Protein AF-A0A929AZ57-F1 (afdb_monomer_lite)

pLDDT: mean 90.69, std 12.0, range [41.5, 98.44]

Sequence (58 aa):
MDELSQPELLKKLKSSEREIRQNATEALWRIWYSQKGILGLELLRRAQTYLDLELILK

Structure (mmCIF, N/CA/C/O backbone):
data_AF-A0A929AZ57-F1
#
_entry.id   AF-A0A929AZ57-F1
#
loop_
_atom_site.group_PDB
_atom_site.id
_atom_site.type_symbol
_atom_site.label_atom_id
_atom_site.label_alt_id
_atom_site.label_comp_id
_atom_site.label_asym_id
_atom_site.label_entity_id
_atom_site.label_seq_id
_atom_site.pdbx_PDB_ins_code
_atom_site.Cartn_x
_atom_site.Cartn_y
_atom_site.Cartn_z
_atom_site.occupancy
_atom_site.B_iso_or_equiv
_atom_site.auth_seq_id
_atom_site.auth_comp_id
_atom_site.auth_asym_id
_atom_site.auth_atom_id
_atom_site.pdbx_PDB_model_num
ATOM 1 N N . MET A 1 1 ? -2.802 22.257 3.705 1.00 41.50 1 MET A N 1
ATOM 2 C CA . MET A 1 1 ? -3.357 21.192 4.560 1.00 41.50 1 MET A CA 1
ATOM 3 C C . MET A 1 1 ? -2.233 20.197 4.725 1.00 41.50 1 MET A C 1
ATOM 5 O O . MET A 1 1 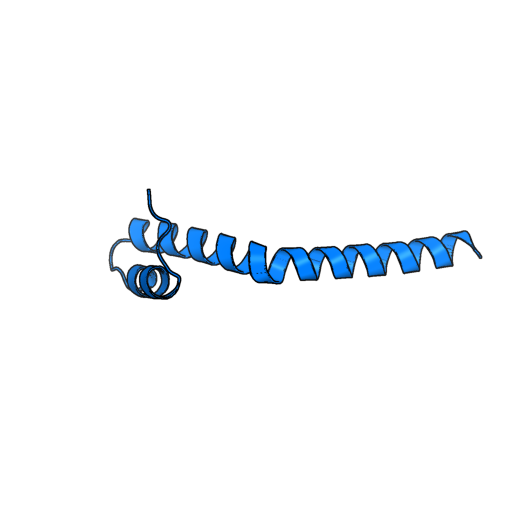? -1.819 19.655 3.709 1.00 41.50 1 MET A O 1
ATOM 9 N N . ASP A 1 2 ? -1.666 20.070 5.924 1.00 54.81 2 ASP A N 1
ATOM 10 C CA . ASP A 1 2 ? -0.550 19.146 6.145 1.00 54.81 2 ASP A CA 1
ATOM 11 C C . ASP A 1 2 ? -1.015 17.716 5.869 1.00 54.81 2 ASP A C 1
ATOM 13 O O . ASP A 1 2 ? -2.059 17.277 6.363 1.00 54.81 2 ASP A O 1
ATOM 17 N N . GLU A 1 3 ? -0.278 17.017 5.010 1.00 71.31 3 GLU A N 1
ATOM 18 C CA . GLU A 1 3 ? -0.528 15.611 4.727 1.00 71.31 3 GLU A CA 1
ATOM 19 C C . GLU A 1 3 ? -0.279 14.809 6.008 1.00 71.31 3 GLU A C 1
ATOM 21 O O . GLU A 1 3 ? 0.794 14.881 6.607 1.00 71.31 3 GLU A O 1
ATOM 26 N N . LEU A 1 4 ? -1.295 14.065 6.452 1.00 80.50 4 LEU A N 1
ATOM 27 C CA . LEU A 1 4 ? -1.192 13.242 7.654 1.00 80.50 4 LEU A CA 1
ATOM 28 C C . LEU A 1 4 ? -0.083 12.204 7.491 1.00 80.50 4 LEU A C 1
ATOM 30 O O . LEU A 1 4 ? 0.020 11.532 6.462 1.00 80.50 4 LEU A O 1
ATOM 34 N N . SER A 1 5 ? 0.695 12.014 8.549 1.00 88.88 5 SER A N 1
ATOM 35 C CA . SER A 1 5 ? 1.749 11.007 8.571 1.00 88.88 5 SER A CA 1
ATOM 36 C C . SER A 1 5 ? 1.175 9.582 8.498 1.00 88.88 5 SER A C 1
ATOM 38 O O . SER A 1 5 ? 0.046 9.311 8.922 1.00 88.88 5 SER A O 1
ATOM 40 N N . GLN A 1 6 ? 1.967 8.620 8.009 1.00 90.88 6 GLN A N 1
ATOM 41 C CA . GLN A 1 6 ? 1.551 7.211 7.933 1.00 90.88 6 GLN A CA 1
ATOM 42 C C . GLN A 1 6 ? 1.030 6.654 9.282 1.00 90.88 6 GLN A C 1
ATOM 44 O O . GLN A 1 6 ? -0.015 5.999 9.273 1.00 90.88 6 GLN A O 1
ATOM 49 N N . PRO A 1 7 ? 1.652 6.928 10.452 1.00 95.31 7 PRO A N 1
ATOM 50 C CA . PRO A 1 7 ? 1.100 6.509 11.744 1.00 95.31 7 PRO A CA 1
ATOM 51 C C . PRO A 1 7 ? -0.288 7.088 12.053 1.00 95.31 7 PRO A C 1
ATOM 53 O O . PRO A 1 7 ? -1.121 6.407 12.654 1.00 95.31 7 PRO A O 1
ATOM 56 N N . GLU A 1 8 ? -0.567 8.326 11.650 1.00 95.50 8 GLU A N 1
ATOM 57 C CA . GLU A 1 8 ? -1.874 8.961 11.857 1.00 95.50 8 GLU A CA 1
ATOM 58 C C . GLU A 1 8 ? -2.948 8.364 10.950 1.00 95.50 8 GLU A C 1
ATOM 60 O O . GL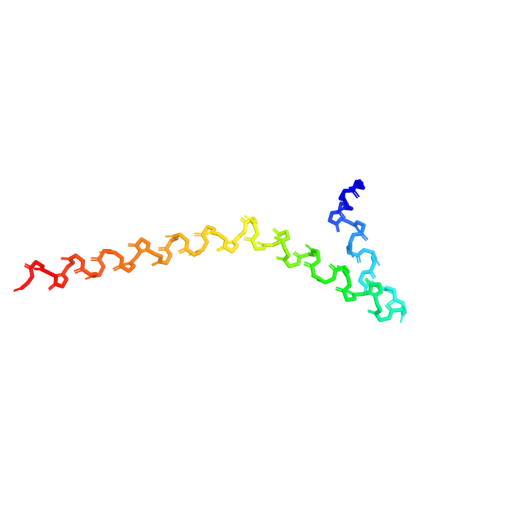U A 1 8 ? -4.067 8.106 11.401 1.00 95.50 8 GLU A O 1
ATOM 65 N N . LEU A 1 9 ? -2.603 8.063 9.698 1.00 96.25 9 LEU A N 1
ATOM 66 C CA . LEU A 1 9 ? -3.496 7.361 8.776 1.00 96.25 9 LEU A CA 1
ATOM 67 C C . LEU A 1 9 ? -3.832 5.952 9.286 1.00 96.25 9 LEU A C 1
ATOM 69 O O . LEU A 1 9 ? -4.996 5.549 9.274 1.00 96.25 9 LEU A O 1
ATOM 73 N N . LEU A 1 10 ? -2.849 5.231 9.836 1.00 96.88 10 LEU A N 1
ATOM 74 C CA . LEU A 1 10 ? -3.069 3.923 10.463 1.00 96.88 10 LEU A CA 1
ATOM 75 C C . LEU A 1 10 ? -3.982 4.001 11.697 1.00 96.88 10 LEU A C 1
ATOM 77 O O . LEU A 1 10 ? -4.759 3.078 11.944 1.00 96.88 10 LEU A O 1
ATOM 81 N N . LYS A 1 11 ? -3.936 5.096 12.469 1.00 97.50 11 LYS A N 1
ATOM 82 C CA . LYS A 1 11 ? -4.906 5.337 13.552 1.00 97.50 11 LYS A CA 1
ATOM 83 C C . LYS A 1 11 ? -6.310 5.572 12.991 1.00 97.50 11 LYS A C 1
ATOM 85 O O . LYS A 1 11 ? -7.260 4.971 13.486 1.00 97.50 11 LYS A O 1
ATOM 90 N N . LYS A 1 12 ? -6.448 6.388 11.940 1.00 97.38 12 LYS A N 1
ATOM 91 C CA . LYS A 1 12 ? -7.744 6.690 11.302 1.00 97.38 12 LYS A CA 1
ATOM 92 C C . LYS A 1 12 ? -8.418 5.466 10.676 1.00 97.38 12 LYS A C 1
ATOM 94 O O . LYS A 1 12 ? -9.644 5.388 10.705 1.00 97.38 12 LYS A O 1
ATOM 99 N N . LEU A 1 13 ? -7.657 4.468 10.220 1.00 97.00 13 LEU A N 1
ATOM 100 C CA . LEU A 1 13 ? -8.214 3.178 9.783 1.00 97.00 13 LEU A CA 1
ATOM 101 C C . LEU A 1 13 ? -9.022 2.449 10.869 1.00 97.00 13 LEU A C 1
ATOM 103 O O . LEU A 1 13 ? -9.874 1.629 10.540 1.00 97.00 13 LEU A O 1
ATOM 107 N N . LYS A 1 14 ? -8.784 2.745 12.151 1.00 97.38 14 LYS A N 1
ATOM 108 C CA . LYS A 1 14 ? -9.501 2.134 13.280 1.00 97.38 14 LYS A CA 1
ATOM 109 C C . LYS A 1 14 ? -10.774 2.890 13.677 1.00 97.38 14 LYS A C 1
ATOM 111 O O . LYS A 1 14 ? -11.432 2.488 14.630 1.00 97.38 14 LYS A O 1
ATOM 116 N N . SER A 1 15 ? -11.116 3.980 12.984 1.00 97.62 15 SER A N 1
ATOM 117 C CA . SER A 1 15 ? -12.330 4.754 13.267 1.00 97.62 15 SER A CA 1
ATOM 118 C C . SER A 1 15 ? -13.597 3.916 13.056 1.00 97.62 15 SER A C 1
ATOM 120 O O . SER A 1 15 ? -13.659 3.107 12.130 1.00 97.62 15 SER A O 1
ATOM 122 N N . SER A 1 16 ? -14.634 4.130 13.869 1.00 97.50 16 SER A N 1
ATOM 123 C CA . SER A 1 16 ? -15.976 3.564 13.653 1.00 97.50 16 SER A CA 1
ATOM 124 C C . SER A 1 16 ? -16.679 4.193 12.443 1.00 97.50 16 SER A C 1
ATOM 126 O O . SER A 1 16 ? -17.480 3.533 11.775 1.00 97.50 16 SER A O 1
ATOM 128 N N . GLU A 1 17 ? -16.312 5.421 12.085 1.00 98.44 17 GLU A N 1
ATOM 129 C CA . GLU A 1 17 ? -16.871 6.156 10.955 1.00 98.44 17 GLU A CA 1
ATOM 130 C C . GLU A 1 17 ? -16.312 5.649 9.623 1.00 98.44 17 GLU A C 1
ATOM 132 O O . GLU A 1 17 ? -15.102 5.656 9.374 1.00 98.44 17 GLU A O 1
ATOM 137 N N . ARG A 1 18 ? -17.214 5.218 8.734 1.00 98.00 18 ARG A N 1
ATOM 138 C CA . ARG A 1 18 ? -16.853 4.659 7.423 1.00 98.00 18 ARG A CA 1
ATOM 139 C C . ARG A 1 18 ? -16.065 5.649 6.567 1.00 98.00 18 ARG A C 1
ATOM 141 O O . ARG A 1 18 ? -15.100 5.243 5.928 1.00 98.00 18 ARG A O 1
ATOM 148 N N . GLU A 1 19 ? -16.461 6.916 6.569 1.00 97.88 19 GLU A N 1
ATOM 149 C CA . GLU A 1 19 ? -15.826 7.961 5.763 1.00 97.88 19 GLU A CA 1
ATOM 150 C C . GLU A 1 19 ? -14.375 8.209 6.195 1.00 97.88 19 GLU A C 1
ATOM 152 O O . GLU A 1 19 ? -13.470 8.228 5.363 1.00 97.88 19 GLU A O 1
ATOM 157 N N . ILE A 1 20 ? -14.118 8.269 7.507 1.00 97.69 20 ILE A N 1
ATOM 158 C CA . ILE A 1 20 ? -12.758 8.407 8.045 1.00 97.69 20 ILE A CA 1
ATOM 159 C C . ILE A 1 20 ? -11.875 7.227 7.616 1.00 97.69 20 ILE A C 1
ATOM 161 O O . ILE A 1 20 ? -10.729 7.435 7.207 1.00 97.69 20 ILE A O 1
ATOM 165 N N . ARG A 1 21 ? -12.396 5.993 7.673 1.00 98.06 21 ARG A N 1
ATOM 166 C C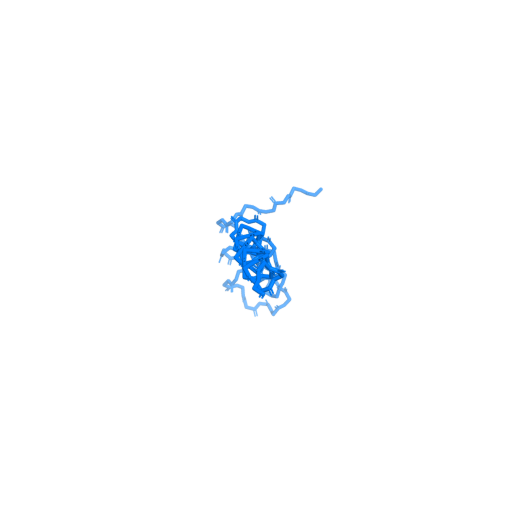A . ARG A 1 21 ? -11.652 4.804 7.225 1.00 98.06 21 ARG A CA 1
ATOM 167 C C . ARG A 1 21 ? -11.392 4.810 5.723 1.00 98.06 21 ARG A C 1
ATOM 169 O O . ARG A 1 21 ? -10.290 4.456 5.308 1.00 98.06 21 ARG A O 1
ATOM 176 N N . GLN A 1 22 ? -12.379 5.206 4.921 1.00 98.25 22 GLN A N 1
ATOM 177 C CA . GLN A 1 22 ? -12.250 5.293 3.466 1.00 98.25 22 GLN A CA 1
ATOM 178 C C . GLN A 1 22 ? -11.149 6.287 3.083 1.00 98.25 22 GLN A C 1
ATOM 180 O O . GLN A 1 22 ? -10.209 5.926 2.376 1.00 98.25 22 GLN A O 1
ATOM 185 N N . ASN A 1 23 ? -11.190 7.491 3.655 1.00 97.12 23 ASN A N 1
ATOM 186 C CA . ASN A 1 23 ? -10.203 8.537 3.391 1.00 97.12 23 ASN A CA 1
ATOM 187 C C . ASN A 1 23 ? -8.785 8.102 3.797 1.00 97.12 23 ASN A C 1
ATOM 189 O O . ASN A 1 23 ? -7.822 8.332 3.062 1.00 97.12 23 ASN A O 1
ATOM 193 N N . ALA A 1 24 ? -8.645 7.424 4.942 1.00 97.62 24 ALA A N 1
ATOM 194 C CA . ALA A 1 24 ? -7.362 6.877 5.382 1.00 97.62 24 ALA A CA 1
ATOM 195 C C . ALA A 1 24 ? -6.849 5.759 4.460 1.00 97.62 24 ALA A C 1
ATOM 197 O O . ALA A 1 24 ? -5.655 5.706 4.166 1.00 97.62 24 ALA A O 1
ATOM 198 N N . THR A 1 25 ? -7.748 4.898 3.975 1.00 97.94 25 THR A N 1
ATOM 199 C CA . THR A 1 25 ? -7.427 3.815 3.033 1.00 97.94 25 THR A CA 1
ATOM 200 C C . THR A 1 25 ? -6.882 4.381 1.726 1.00 97.94 25 THR A C 1
ATOM 202 O O . THR A 1 25 ? -5.822 3.959 1.270 1.00 97.94 25 THR A O 1
ATOM 205 N N . GLU A 1 26 ? -7.552 5.376 1.146 1.00 97.56 26 GLU A N 1
ATOM 206 C CA . GLU A 1 26 ? -7.112 6.016 -0.098 1.00 97.56 26 GLU A CA 1
ATOM 207 C C . GLU A 1 26 ? -5.768 6.731 0.050 1.00 97.56 26 GLU A C 1
ATOM 209 O O . GLU A 1 26 ? -4.906 6.623 -0.824 1.00 97.56 26 GLU A O 1
ATOM 214 N N . ALA A 1 27 ? -5.559 7.440 1.162 1.00 96.44 27 ALA A N 1
ATOM 215 C CA . ALA A 1 27 ? -4.291 8.106 1.434 1.00 96.44 27 ALA A CA 1
ATOM 216 C C . ALA A 1 27 ? -3.137 7.099 1.569 1.00 96.44 27 ALA A C 1
ATOM 218 O O . ALA A 1 27 ? -2.087 7.280 0.954 1.00 96.44 27 ALA A O 1
ATOM 219 N N . LEU A 1 28 ? -3.343 6.000 2.301 1.00 96.19 28 LEU A N 1
ATOM 220 C CA . LEU A 1 28 ? -2.342 4.937 2.431 1.00 96.19 28 LEU A CA 1
ATOM 221 C C . LEU A 1 28 ? -2.045 4.257 1.091 1.00 96.19 28 LEU A C 1
ATOM 223 O O . LEU A 1 28 ? -0.881 3.980 0.806 1.00 96.19 28 LEU A O 1
ATOM 227 N N . TRP A 1 29 ? -3.055 4.046 0.244 1.00 96.06 29 TRP A N 1
ATOM 228 C CA . TRP A 1 29 ? -2.854 3.525 -1.110 1.00 96.06 29 TRP A CA 1
ATOM 229 C C . TRP A 1 29 ? -2.019 4.459 -1.980 1.00 96.06 29 TRP A C 1
ATOM 231 O O . TRP A 1 29 ? -1.117 3.988 -2.671 1.00 96.06 29 TRP A O 1
ATOM 241 N N . ARG A 1 30 ? -2.262 5.774 -1.919 1.00 94.44 30 ARG A N 1
ATOM 242 C CA . ARG A 1 30 ? -1.443 6.766 -2.633 1.00 94.44 30 ARG A CA 1
ATOM 243 C C . ARG A 1 30 ? 0.017 6.733 -2.175 1.00 94.44 30 ARG A C 1
ATOM 245 O O . ARG A 1 30 ? 0.906 6.710 -3.023 1.00 94.44 30 ARG A O 1
ATOM 252 N N . ILE A 1 31 ? 0.260 6.657 -0.864 1.00 93.12 31 ILE A N 1
ATOM 253 C CA . ILE A 1 31 ? 1.614 6.552 -0.293 1.00 93.12 31 ILE A CA 1
ATOM 254 C C . ILE A 1 31 ? 2.297 5.254 -0.735 1.00 93.12 31 ILE A C 1
ATOM 256 O O . ILE A 1 31 ? 3.438 5.269 -1.190 1.00 93.12 31 ILE A O 1
ATOM 260 N N . TRP A 1 32 ? 1.611 4.115 -0.632 1.00 94.44 32 TRP A N 1
ATOM 261 C CA . TRP A 1 32 ? 2.184 2.837 -1.050 1.00 94.44 32 TRP A CA 1
ATOM 262 C C . TRP A 1 32 ? 2.492 2.825 -2.552 1.00 94.44 32 TRP A C 1
ATOM 264 O O . TRP A 1 32 ? 3.563 2.378 -2.968 1.00 94.44 32 TRP A O 1
ATOM 274 N N . TYR A 1 33 ? 1.587 3.362 -3.372 1.00 92.44 33 TYR A N 1
ATOM 275 C CA . TYR A 1 33 ? 1.775 3.434 -4.816 1.00 92.44 33 TYR A CA 1
ATOM 276 C C . TYR A 1 33 ? 2.969 4.316 -5.193 1.00 92.44 33 TYR A C 1
ATOM 278 O O . TYR A 1 33 ? 3.781 3.904 -6.021 1.00 92.44 33 TYR A O 1
ATOM 286 N N . SER A 1 34 ? 3.138 5.478 -4.557 1.00 89.12 34 SER A N 1
ATOM 287 C CA . SER A 1 34 ? 4.284 6.352 -4.830 1.00 89.12 34 SER A CA 1
ATOM 288 C C . SER A 1 34 ? 5.612 5.733 -4.386 1.00 89.12 34 SER A C 1
ATOM 290 O O . SER A 1 34 ? 6.610 5.857 -5.091 1.00 89.12 34 SER A O 1
ATOM 292 N N . GLN A 1 35 ? 5.630 5.009 -3.263 1.00 88.75 35 GLN A N 1
ATOM 293 C CA . GLN A 1 35 ? 6.849 4.390 -2.734 1.00 88.75 35 GLN A CA 1
ATOM 294 C C . GLN A 1 35 ? 7.238 3.080 -3.429 1.00 88.75 35 GLN A C 1
ATOM 296 O O . GLN A 1 35 ? 8.425 2.761 -3.516 1.00 88.75 35 GLN A O 1
ATOM 301 N N . LYS A 1 36 ? 6.257 2.267 -3.837 1.00 91.00 36 LYS A N 1
ATOM 302 C CA . LYS A 1 36 ? 6.472 0.879 -4.287 1.00 91.00 36 LYS A CA 1
ATOM 303 C C . LYS A 1 36 ? 5.823 0.578 -5.632 1.00 91.00 36 LYS A C 1
ATOM 305 O O . LYS A 1 36 ? 6.428 -0.118 -6.444 1.00 91.00 36 LYS A O 1
ATOM 310 N N . GLY A 1 37 ? 4.633 1.120 -5.882 1.00 92.44 37 GLY A N 1
ATOM 311 C CA . GLY A 1 37 ? 3.899 0.919 -7.133 1.00 92.44 37 GLY A CA 1
ATOM 312 C C . GLY A 1 37 ? 4.650 1.440 -8.360 1.00 92.44 37 GLY A C 1
ATOM 313 O O . GLY A 1 37 ? 4.811 0.699 -9.327 1.00 92.44 37 GLY A O 1
ATOM 314 N N . ILE A 1 38 ? 5.170 2.672 -8.303 1.00 94.25 38 ILE A N 1
ATOM 315 C CA . ILE A 1 38 ? 5.922 3.287 -9.413 1.00 94.25 38 ILE A CA 1
ATOM 316 C C . ILE A 1 38 ? 7.164 2.462 -9.758 1.00 94.25 38 ILE A C 1
ATOM 318 O O . ILE A 1 38 ? 7.354 2.107 -10.918 1.00 94.25 38 ILE A O 1
ATOM 322 N N . LEU A 1 39 ? 7.967 2.091 -8.756 1.00 91.81 39 LEU A N 1
ATOM 323 C CA . LEU A 1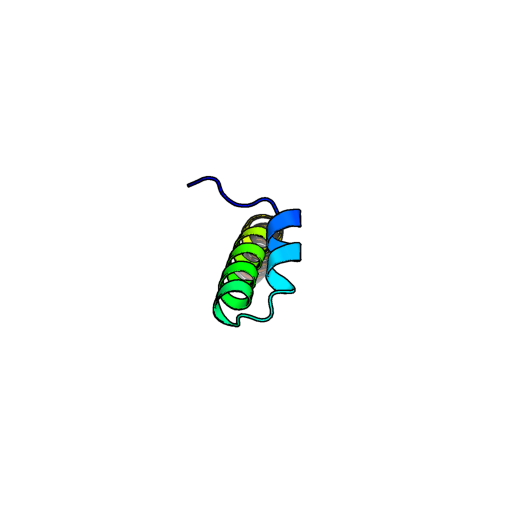 39 ? 9.167 1.279 -8.970 1.00 91.81 39 LEU A CA 1
ATOM 324 C C . LEU A 1 39 ? 8.830 -0.075 -9.611 1.00 91.81 39 LEU A C 1
ATOM 326 O O . LEU A 1 39 ? 9.485 -0.490 -10.564 1.00 91.81 39 LEU A O 1
ATOM 330 N N . GLY A 1 40 ? 7.794 -0.760 -9.114 1.00 92.19 40 GLY A N 1
ATOM 331 C CA . GLY A 1 40 ? 7.334 -2.018 -9.704 1.00 92.19 40 GLY A CA 1
ATOM 332 C C . GLY A 1 40 ? 6.896 -1.846 -11.160 1.00 92.19 40 GLY A C 1
ATOM 333 O O . GLY A 1 40 ? 7.297 -2.625 -12.023 1.00 92.19 40 GLY A O 1
ATOM 334 N N . LEU A 1 41 ? 6.136 -0.789 -11.453 1.00 95.31 41 LEU A N 1
ATOM 335 C CA . LEU A 1 41 ? 5.687 -0.472 -12.807 1.00 95.31 41 LEU A CA 1
ATOM 336 C C . LEU A 1 41 ? 6.857 -0.166 -13.752 1.00 95.31 41 LEU A C 1
ATOM 338 O O . LEU A 1 41 ? 6.852 -0.609 -14.899 1.00 95.31 41 LEU A O 1
ATOM 342 N N . GLU A 1 42 ? 7.870 0.563 -13.290 1.00 95.69 42 GLU A N 1
ATOM 343 C C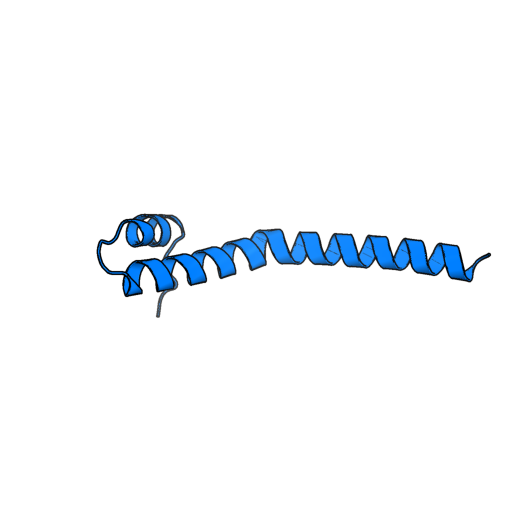A . GLU A 1 42 ? 9.076 0.841 -14.074 1.00 95.69 42 GLU A CA 1
ATOM 344 C C . GLU A 1 42 ? 9.861 -0.432 -14.396 1.00 95.69 42 GLU A C 1
ATOM 346 O O . GLU A 1 42 ? 10.293 -0.612 -15.534 1.00 95.69 42 GLU A O 1
ATOM 351 N N . LEU A 1 43 ? 10.018 -1.335 -13.425 1.00 95.31 43 LEU A N 1
ATOM 352 C CA . LEU A 1 43 ? 10.692 -2.616 -13.642 1.00 95.31 43 LEU A CA 1
ATOM 353 C C . LEU A 1 43 ? 9.938 -3.487 -14.651 1.00 95.31 43 LEU A C 1
ATOM 355 O O . LEU A 1 43 ? 10.564 -4.048 -15.548 1.00 95.31 43 LEU A O 1
ATOM 359 N N . LEU A 1 44 ? 8.607 -3.543 -14.556 1.00 96.25 44 LEU A N 1
ATOM 360 C CA . LEU A 1 44 ? 7.770 -4.254 -15.526 1.00 96.25 44 LEU A CA 1
ATOM 361 C C . LEU A 1 44 ? 7.912 -3.669 -16.934 1.00 96.25 44 LEU A C 1
ATOM 363 O O . LEU A 1 44 ? 8.088 -4.415 -17.893 1.00 96.25 44 LEU A O 1
ATOM 367 N N . ARG A 1 45 ? 7.906 -2.337 -17.065 1.00 96.75 45 ARG A N 1
ATOM 368 C CA . ARG A 1 45 ? 8.124 -1.665 -18.355 1.00 96.75 45 ARG A CA 1
ATOM 369 C C . ARG A 1 45 ? 9.488 -2.003 -18.948 1.00 96.75 45 ARG A C 1
ATOM 371 O O . ARG A 1 45 ? 9.563 -2.317 -20.128 1.00 96.75 45 ARG A O 1
ATOM 378 N N . ARG A 1 46 ? 10.550 -1.991 -18.136 1.00 96.38 46 ARG A N 1
ATOM 379 C CA . ARG A 1 46 ? 11.901 -2.368 -18.587 1.00 96.38 46 ARG A CA 1
ATOM 380 C C . ARG A 1 46 ? 11.955 -3.819 -19.049 1.00 96.38 46 ARG A C 1
ATOM 382 O O . ARG A 1 46 ? 12.512 -4.085 -20.106 1.00 96.38 46 ARG A O 1
ATOM 389 N N . ALA A 1 47 ? 11.365 -4.740 -18.287 1.00 96.12 47 ALA A N 1
ATOM 390 C CA . ALA A 1 47 ? 11.290 -6.147 -18.669 1.00 96.12 47 ALA A CA 1
ATOM 391 C C . ALA A 1 47 ? 10.567 -6.327 -20.013 1.00 96.12 47 ALA A C 1
ATOM 393 O O . ALA A 1 47 ? 11.069 -7.040 -20.878 1.00 96.12 47 ALA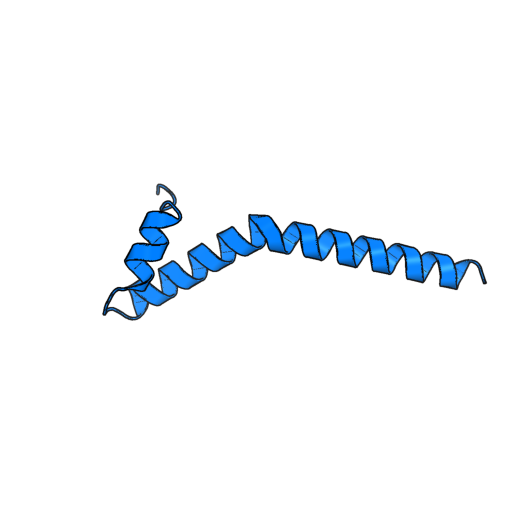 A O 1
ATOM 394 N N . GLN A 1 48 ? 9.450 -5.622 -20.218 1.00 96.44 48 GLN A N 1
ATOM 395 C CA . GLN A 1 48 ? 8.724 -5.650 -21.487 1.00 96.44 48 GLN A CA 1
ATOM 396 C C . GLN A 1 48 ? 9.579 -5.123 -22.644 1.00 96.44 48 GLN A C 1
ATOM 398 O O . GLN A 1 48 ? 9.667 -5.775 -23.675 1.00 96.44 48 GLN A O 1
ATOM 403 N N . THR A 1 49 ? 10.278 -3.999 -22.456 1.00 96.19 49 THR A N 1
ATOM 404 C CA . THR A 1 49 ? 11.187 -3.461 -23.477 1.00 96.19 49 THR A CA 1
ATOM 405 C C . THR A 1 49 ? 12.262 -4.470 -23.881 1.00 96.19 49 THR A C 1
ATOM 407 O O . THR A 1 49 ? 12.548 -4.598 -25.066 1.00 96.19 49 THR A O 1
ATOM 410 N N . TYR A 1 50 ? 12.848 -5.205 -22.931 1.00 94.69 50 TYR A N 1
ATOM 411 C CA . TYR A 1 50 ? 13.838 -6.235 -23.262 1.00 94.69 50 TYR A CA 1
ATOM 412 C C . TYR A 1 50 ? 13.242 -7.386 -24.079 1.00 94.69 50 TYR A C 1
ATOM 414 O O . TYR A 1 50 ? 13.874 -7.819 -25.040 1.00 94.69 50 TYR A O 1
ATOM 422 N N . LEU A 1 51 ? 12.034 -7.844 -23.739 1.00 93.94 51 LEU A N 1
ATOM 423 C CA . LEU A 1 51 ? 11.334 -8.878 -24.508 1.00 93.94 51 LEU A CA 1
ATOM 424 C C . LEU A 1 51 ? 11.028 -8.405 -25.932 1.00 93.94 51 LEU A C 1
ATOM 426 O O . LEU A 1 51 ? 11.298 -9.124 -26.889 1.00 93.94 51 LEU A O 1
ATOM 430 N N . ASP A 1 52 ? 10.521 -7.182 -26.076 1.00 94.75 52 ASP A N 1
ATOM 431 C CA . ASP A 1 52 ? 10.182 -6.614 -27.380 1.00 94.75 52 ASP A CA 1
ATOM 432 C C . ASP A 1 52 ? 11.433 -6.455 -28.260 1.00 94.75 52 ASP A C 1
ATOM 434 O O . ASP A 1 52 ? 11.399 -6.764 -29.449 1.00 94.75 52 ASP A O 1
ATOM 438 N N . LEU A 1 53 ? 12.564 -6.037 -27.681 1.00 89.81 53 LEU A N 1
ATOM 439 C CA . LEU A 1 53 ? 13.840 -5.940 -28.397 1.00 89.81 53 LEU A CA 1
ATOM 440 C C . LEU A 1 53 ? 14.372 -7.310 -28.838 1.00 89.81 53 LEU A C 1
ATOM 442 O O . LEU A 1 53 ? 14.865 -7.431 -29.958 1.00 89.81 53 LEU A O 1
ATOM 446 N N . GLU A 1 54 ? 14.265 -8.343 -27.997 1.00 83.75 54 GLU A N 1
ATOM 447 C CA . GLU A 1 54 ? 14.667 -9.706 -28.372 1.00 83.75 54 GLU A CA 1
ATOM 448 C C . GLU A 1 54 ? 13.796 -10.264 -29.511 1.00 83.75 54 GLU A C 1
ATOM 450 O O . GLU A 1 54 ? 14.290 -10.995 -30.369 1.00 83.75 54 GLU A O 1
ATOM 455 N N . LEU A 1 55 ? 12.512 -9.899 -29.544 1.00 72.69 55 LEU A N 1
ATOM 456 C CA . LEU A 1 55 ? 11.578 -10.290 -30.601 1.00 72.69 55 LEU A CA 1
ATOM 457 C C . LEU A 1 55 ? 11.819 -9.553 -31.926 1.00 72.69 55 LEU A C 1
ATOM 459 O O . LEU A 1 55 ? 11.524 -10.112 -32.975 1.00 72.69 55 LEU A O 1
ATOM 463 N N . ILE A 1 56 ? 12.349 -8.326 -31.898 1.00 66.94 56 ILE A N 1
ATOM 464 C CA . ILE A 1 56 ? 12.656 -7.533 -33.105 1.00 66.94 56 ILE A CA 1
ATOM 465 C C . ILE A 1 56 ? 13.980 -7.967 -33.761 1.00 66.94 56 ILE A C 1
ATOM 467 O O . ILE A 1 56 ? 14.173 -7.755 -34.955 1.00 66.94 56 ILE A O 1
ATOM 471 N N . LEU A 1 57 ? 14.903 -8.554 -32.992 1.00 67.06 57 LEU A N 1
ATOM 472 C CA . LEU A 1 57 ? 16.235 -8.960 -33.465 1.00 67.06 57 LEU A CA 1
ATOM 473 C C . LEU A 1 57 ? 16.309 -10.421 -33.960 1.00 67.06 57 LEU A C 1
ATOM 475 O O . LEU A 1 57 ? 17.401 -10.882 -34.300 1.00 67.06 57 LEU A O 1
ATOM 479 N N . LYS A 1 58 ? 15.181 -11.139 -33.990 1.00 54.47 58 LYS A N 1
ATOM 480 C CA . LYS A 1 58 ? 15.027 -12.492 -34.554 1.00 54.47 58 LYS A CA 1
ATOM 481 C C . LYS A 1 58 ? 14.323 -12.437 -35.905 1.00 54.47 58 LYS A C 1
ATOM 483 O O . LYS A 1 58 ? 14.701 -13.259 -36.767 1.00 54.47 58 LYS A O 1
#

Secondary structure (DSSP, 8-state):
-PPPPHHHHHHHTT-SSHHHHHHHHHHHHHHHIIIIIHHHHHHHHHHHHHHHHHHH--

Foldseek 3Di:
DDLDDLVVLVVQCPDPDPVSNVVSVVSVVVVCCVVPVVVVVVVVVVVVVVVVVVVVVD

Radius of gyration: 18.46 Å; chains: 1; bounding box: 33×34×48 Å